Protein AF-A0A1Y1VZ47-F1 (afdb_monomer)

Nearest PDB structures (foldseek):
  7old-assembly1_B  TM=2.211E-01  e=6.492E+00  Thermochaetoides thermophila DSM 1495

Foldseek 3Di:
DPPPPPPPPPDDDPPPDDPQVVVVRDDDDDPVNVPPDDPDDPDPDDDPDPPDDPPDVPPVVPPDPVPPPDPPVPDDQDPVNVVVVVVVVVVVVVVCVVCVVVVVVVVVVPPPDDDPVVVCVVVVVVVVPDDVVNVVPDDDPVVVVVVPD

Radius of gyration: 28.93 Å; Cα contacts (8 Å, |Δi|>4): 11; chains: 1; bounding box: 60×45×68 Å

InterPro domains:
  IPR010491 PRP1 splicing factor, N-terminal [PF06424] (13-144)

Sequence (149 aa):
MYSVTKDFLGKPAPPGYVAGLGRGATGFTTRSDIGPAREASAAADKLPARDKQPAEQDDPRFDDADNEVGLFRNAPYEADDEEADKIWTEIDTKMEQRHAARHEKQKTKGTDKPAIEEHFKDLKRQLQGLSEEDWDAIPDAAQLAETAC

Secondary structure (DSSP, 8-state):
------TTTTSPPPTT--TTGGGT-PPP--TTTS-S--------------------S--GGGS-GGG-TTTTTTS---HHHHHHHHHHHHHHHHHHHHHHHHHHHHHS---SS--HHHHHHHHHHHGGG--HHHHHTPPPHHHHHHHT-

Organism: NCBI:txid61395

Solvent-accessible surface area (backbone atoms only — not comparable to full-atom values): 10241 Å² total; per-residue (Å²): 133,87,79,81,72,56,91,66,73,91,57,80,80,63,90,89,71,53,93,40,60,90,77,70,56,71,81,83,81,47,82,77,76,62,52,94,79,71,77,94,69,98,67,95,73,87,75,82,86,71,83,77,69,80,88,51,99,78,47,79,89,72,54,59,78,93,70,66,79,64,85,70,70,83,56,91,84,50,74,67,53,56,51,48,51,51,53,50,52,51,51,50,52,58,51,42,64,76,43,37,80,56,49,54,63,49,66,69,58,54,71,94,64,74,58,74,65,65,74,43,50,64,57,56,59,60,57,67,76,62,51,70,67,62,62,71,65,60,76,53,74,70,60,55,61,65,72,75,112

Mean predicted aligned error: 18.2 Å

Structure (mmCIF, N/CA/C/O backbone):
data_AF-A0A1Y1VZ47-F1
#
_entry.id   AF-A0A1Y1VZ47-F1
#
loop_
_atom_site.group_PDB
_atom_site.id
_atom_site.type_symbol
_atom_site.label_atom_id
_atom_site.label_alt_id
_atom_site.label_comp_id
_atom_site.label_asym_id
_atom_site.label_entity_id
_atom_site.label_seq_id
_atom_site.pdbx_PDB_ins_code
_atom_site.Cartn_x
_atom_site.Cartn_y
_atom_site.Cartn_z
_atom_site.occupancy
_atom_site.B_iso_or_equiv
_atom_site.auth_seq_id
_atom_site.auth_comp_id
_atom_site.auth_asym_id
_atom_site.auth_atom_id
_atom_site.pdbx_PDB_model_num
ATOM 1 N N . MET A 1 1 ? -29.902 -7.960 23.379 1.00 46.53 1 MET A N 1
ATOM 2 C CA . MET A 1 1 ? -29.362 -7.823 22.010 1.00 46.53 1 MET A CA 1
ATOM 3 C C . MET A 1 1 ? -29.890 -8.964 21.163 1.00 46.53 1 MET A C 1
ATOM 5 O O . MET A 1 1 ? -29.610 -10.112 21.478 1.00 46.53 1 MET A O 1
ATOM 9 N N . TYR A 1 2 ? -30.690 -8.679 20.139 1.00 53.56 2 TYR A N 1
ATOM 10 C CA . TYR A 1 2 ? -31.101 -9.704 19.182 1.00 53.56 2 TYR A CA 1
ATOM 11 C C . TYR A 1 2 ? -29.959 -9.883 18.179 1.00 53.56 2 TYR A C 1
ATOM 13 O O . TYR A 1 2 ? -29.820 -9.085 17.254 1.00 53.56 2 TYR A O 1
ATOM 21 N N . SER A 1 3 ? -29.100 -10.884 18.382 1.00 62.16 3 SER A N 1
ATOM 22 C CA . SER A 1 3 ? -28.154 -11.288 17.346 1.00 62.16 3 SER A CA 1
ATOM 23 C C . SER A 1 3 ? -28.945 -12.012 16.256 1.00 62.16 3 SER A C 1
ATOM 25 O O . SER A 1 3 ? -29.265 -13.194 16.352 1.00 62.16 3 SER A O 1
ATOM 27 N N . VAL A 1 4 ? -29.309 -11.285 15.200 1.00 67.38 4 VAL A N 1
ATOM 28 C CA . VAL A 1 4 ? -29.797 -11.912 13.967 1.00 67.38 4 VAL A CA 1
ATOM 29 C C . VAL A 1 4 ? -28.576 -12.519 13.284 1.00 67.38 4 VAL A C 1
ATOM 31 O O . VAL A 1 4 ? -27.970 -11.928 12.389 1.00 67.38 4 VAL A O 1
ATOM 34 N N . THR A 1 5 ? -28.153 -13.685 13.768 1.00 64.69 5 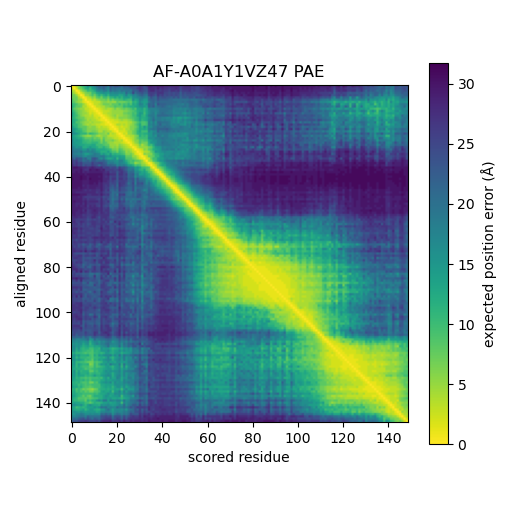THR A N 1
ATOM 35 C CA . THR A 1 5 ? -27.200 -14.511 13.036 1.00 64.69 5 THR A CA 1
ATOM 36 C C . THR A 1 5 ? -27.915 -14.952 11.772 1.00 64.69 5 THR A C 1
ATOM 38 O O . THR A 1 5 ? -28.957 -15.599 11.804 1.00 64.69 5 THR A O 1
ATOM 41 N N . LYS A 1 6 ? -27.425 -14.483 10.626 1.00 77.69 6 LYS A N 1
ATOM 42 C CA . LYS A 1 6 ? -28.010 -14.879 9.351 1.00 77.69 6 LYS A CA 1
ATOM 43 C C . LYS A 1 6 ? -27.793 -16.385 9.210 1.00 77.69 6 LYS A C 1
ATOM 45 O O . LYS A 1 6 ? -26.648 -16.821 9.277 1.00 77.69 6 LYS A O 1
ATOM 50 N N . ASP A 1 7 ? -28.857 -17.149 8.963 1.00 79.81 7 ASP A N 1
ATOM 51 C CA . ASP A 1 7 ? -28.855 -18.626 8.932 1.00 79.81 7 ASP A CA 1
ATOM 52 C C . ASP A 1 7 ? -27.815 -19.261 7.993 1.00 79.81 7 ASP A C 1
ATOM 54 O O . ASP A 1 7 ? -27.584 -20.469 8.049 1.00 79.81 7 ASP A O 1
ATOM 58 N N . PHE A 1 8 ? -27.218 -18.481 7.092 1.00 80.31 8 PHE A N 1
ATOM 59 C CA . PHE A 1 8 ? -26.193 -18.915 6.148 1.00 80.31 8 PHE A CA 1
ATOM 60 C C . PHE A 1 8 ? -24.750 -18.698 6.634 1.00 80.31 8 PHE A C 1
ATOM 62 O O . PHE A 1 8 ? -23.835 -19.310 6.088 1.00 80.31 8 PHE A O 1
ATOM 69 N N . LEU A 1 9 ? -24.513 -17.824 7.615 1.00 81.94 9 LEU A N 1
ATOM 70 C CA . LEU A 1 9 ? -23.166 -17.469 8.061 1.00 81.94 9 LEU A CA 1
ATOM 71 C C . LEU A 1 9 ? -22.629 -18.582 8.979 1.00 81.94 9 LEU A C 1
ATOM 73 O O . LEU A 1 9 ? -23.242 -18.892 9.995 1.00 81.94 9 LEU A O 1
ATOM 77 N N . GLY A 1 10 ? -21.515 -19.217 8.598 1.00 80.88 10 GLY A N 1
ATOM 78 C CA . GLY A 1 10 ? -20.908 -20.339 9.335 1.00 80.88 10 GLY A CA 1
ATOM 79 C C . GLY A 1 10 ? -21.276 -21.743 8.832 1.00 80.88 10 GLY A C 1
ATOM 80 O O . GLY A 1 10 ? -20.754 -22.727 9.350 1.00 80.88 10 GLY A O 1
ATOM 81 N N . LYS A 1 11 ? -22.129 -21.867 7.805 1.00 85.00 11 LYS A N 1
ATOM 82 C CA . LYS A 1 11 ? -22.385 -23.147 7.120 1.00 85.00 11 LYS A CA 1
ATOM 83 C C . LYS A 1 11 ? -21.407 -23.331 5.949 1.00 85.00 11 LYS A C 1
ATOM 85 O O . LYS A 1 11 ? -21.094 -22.347 5.278 1.00 85.00 11 LYS A O 1
ATOM 90 N N . PRO A 1 12 ? -20.931 -24.561 5.668 1.00 84.44 12 PRO A N 1
ATOM 91 C CA . PRO A 1 12 ? -20.125 -24.817 4.479 1.00 84.44 12 PRO A CA 1
ATOM 92 C C . PRO A 1 12 ? -20.941 -24.536 3.213 1.00 84.44 12 PRO A C 1
ATOM 94 O O . PRO A 1 12 ? -22.168 -24.670 3.204 1.00 84.44 12 PRO A O 1
ATOM 97 N N . ALA A 1 13 ? -20.253 -24.157 2.136 1.00 82.38 13 ALA A N 1
ATOM 98 C CA . ALA A 1 13 ? -20.897 -23.953 0.847 1.00 82.38 13 ALA A CA 1
ATOM 99 C C . ALA A 1 13 ? -21.615 -25.246 0.398 1.00 82.38 13 ALA A C 1
ATOM 101 O O . ALA A 1 13 ? -21.038 -26.332 0.521 1.00 82.38 13 ALA A O 1
ATOM 102 N N . PRO A 1 14 ? -22.852 -25.160 -0.129 1.00 83.44 14 PRO A N 1
ATOM 103 C CA . PRO A 1 14 ? -23.538 -26.326 -0.669 1.00 83.44 14 PRO A CA 1
AT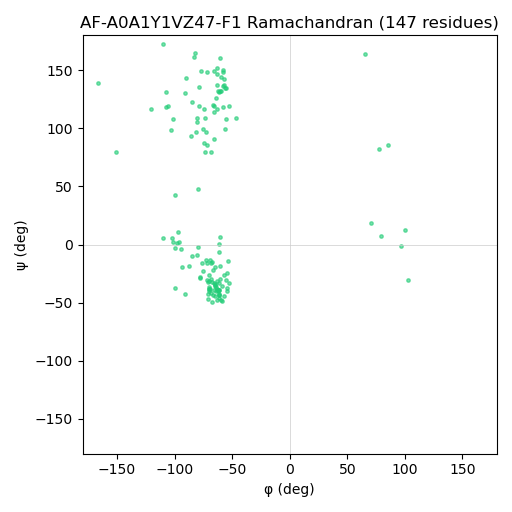OM 104 C C . PRO A 1 14 ? -22.719 -26.998 -1.788 1.00 83.44 14 PRO A C 1
ATOM 106 O O . PRO A 1 14 ? -22.095 -26.297 -2.592 1.00 83.44 14 PRO A O 1
ATOM 109 N N . PRO A 1 15 ? -22.724 -28.340 -1.883 1.00 86.06 15 PRO A N 1
ATOM 110 C CA .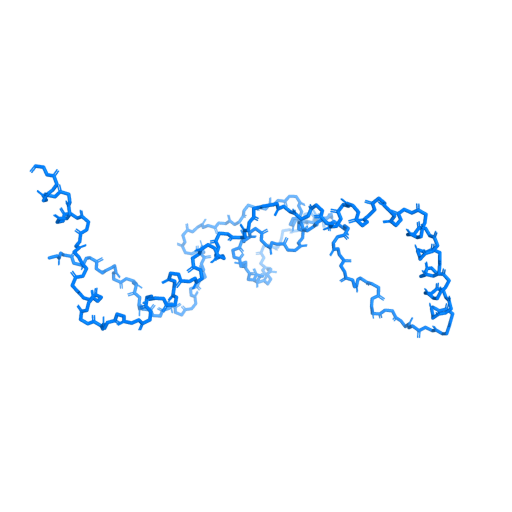 PRO A 1 15 ? -21.969 -29.052 -2.909 1.00 86.06 15 PRO A CA 1
ATOM 111 C C . PRO A 1 15 ? -22.452 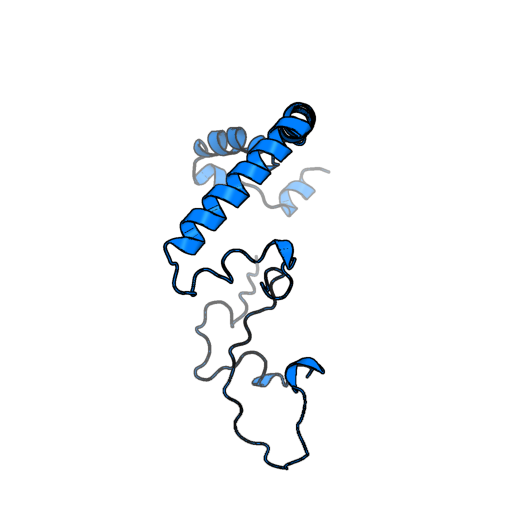-28.664 -4.315 1.00 86.06 15 PRO A C 1
ATOM 113 O O . PRO A 1 15 ? -23.651 -28.657 -4.589 1.00 86.06 15 PRO A O 1
ATOM 116 N N . GLY A 1 16 ? -21.511 -28.325 -5.204 1.00 83.88 16 GLY A N 1
ATOM 117 C CA . GLY A 1 16 ? -21.804 -27.875 -6.572 1.00 83.88 16 GLY A CA 1
ATOM 118 C C . GLY A 1 16 ? -22.249 -26.411 -6.693 1.00 83.88 16 GLY A C 1
ATOM 119 O O . GLY A 1 16 ? -22.642 -25.985 -7.779 1.00 83.88 16 GLY A O 1
ATOM 120 N N . TYR A 1 17 ? -22.198 -25.626 -5.610 1.00 82.25 17 TYR A N 1
ATOM 121 C CA . TYR A 1 17 ? -22.509 -24.200 -5.663 1.00 82.25 17 TYR A CA 1
ATOM 122 C C . TYR A 1 17 ? -21.469 -23.432 -6.490 1.00 82.25 17 TYR A C 1
ATOM 124 O O . TYR A 1 17 ? -20.294 -23.369 -6.136 1.00 82.25 17 TYR A O 1
ATOM 132 N N . VAL A 1 18 ? -21.930 -22.785 -7.562 1.00 81.44 18 VAL A N 1
ATOM 133 C CA . VAL A 1 18 ? -21.144 -21.829 -8.349 1.00 81.44 18 VAL A CA 1
ATOM 134 C C . VAL A 1 18 ? -21.665 -20.427 -8.054 1.00 81.44 18 VAL A C 1
ATOM 136 O O . VAL A 1 18 ? -22.831 -20.114 -8.320 1.00 81.44 18 VAL A O 1
ATOM 139 N N . ALA A 1 19 ? -20.804 -19.568 -7.506 1.00 82.06 19 ALA A N 1
ATOM 140 C CA . ALA A 1 19 ? -21.167 -18.198 -7.167 1.00 82.06 19 ALA A CA 1
ATOM 141 C C . ALA A 1 19 ? -21.659 -17.451 -8.418 1.00 82.06 19 ALA A C 1
ATOM 143 O O . ALA A 1 19 ? -20.929 -17.272 -9.385 1.00 82.06 19 ALA A O 1
ATOM 144 N N . GLY A 1 20 ? -22.915 -17.002 -8.405 1.00 82.31 20 GLY A N 1
ATOM 145 C CA . GLY A 1 20 ? -23.506 -16.255 -9.524 1.00 82.31 20 GLY A CA 1
ATOM 146 C C . GLY A 1 20 ? -24.443 -17.051 -10.400 1.00 82.31 20 GLY A C 1
ATOM 147 O O . GLY A 1 20 ? -25.438 -16.496 -10.861 1.00 82.31 20 GLY A O 1
ATOM 148 N N . LEU A 1 21 ? -24.214 -18.353 -10.524 1.00 80.44 21 LEU A N 1
ATOM 149 C CA . LEU A 1 21 ? -24.969 -19.185 -11.448 1.00 80.44 21 LEU A CA 1
ATOM 150 C C . LEU A 1 21 ? -26.437 -19.328 -11.019 1.00 80.44 21 LEU A C 1
ATOM 152 O O . LEU A 1 21 ? -27.341 -19.033 -11.793 1.00 80.44 21 LEU A O 1
ATOM 156 N N . GLY A 1 22 ? -26.681 -19.669 -9.749 1.00 76.44 22 GLY A N 1
ATOM 157 C CA . GLY A 1 22 ? -28.039 -19.829 -9.204 1.00 76.44 22 GLY A CA 1
ATOM 158 C C . GLY A 1 22 ? -28.843 -18.528 -9.064 1.00 76.44 22 GLY A C 1
ATOM 159 O O . GLY A 1 22 ? -30.051 -18.587 -8.868 1.00 76.44 22 GLY A O 1
ATOM 160 N N . ARG A 1 23 ? -28.194 -17.357 -9.182 1.00 80.88 23 ARG A N 1
ATOM 161 C CA . ARG A 1 23 ? -28.848 -16.032 -9.167 1.00 80.88 23 ARG A CA 1
ATOM 162 C C . ARG A 1 23 ? -28.994 -15.408 -10.562 1.00 80.88 23 ARG A C 1
ATOM 164 O O . ARG A 1 23 ? -29.378 -14.249 -10.659 1.00 80.88 23 ARG A O 1
ATOM 171 N N . GLY A 1 24 ? -28.642 -16.138 -11.625 1.00 81.00 24 GLY A N 1
ATOM 172 C CA . GLY A 1 24 ? -28.691 -15.633 -13.002 1.00 81.00 24 GLY A CA 1
ATOM 173 C C . GLY A 1 24 ? -27.626 -14.581 -13.331 1.00 81.00 24 GLY A C 1
ATOM 174 O O . GLY A 1 24 ? -27.771 -13.846 -14.303 1.00 81.00 24 GLY A O 1
ATOM 175 N N . ALA A 1 25 ? -26.554 -14.481 -12.539 1.00 81.56 25 ALA A N 1
ATOM 176 C CA . ALA A 1 25 ? -25.456 -13.574 -12.840 1.00 81.56 25 ALA A CA 1
ATOM 177 C C . ALA A 1 25 ? -24.609 -14.150 -13.980 1.00 81.56 25 ALA A C 1
ATOM 179 O O . ALA A 1 25 ? -23.751 -15.007 -13.775 1.00 81.56 25 ALA A O 1
ATOM 180 N N . THR A 1 26 ? -24.846 -13.655 -15.188 1.00 77.12 26 THR A N 1
ATOM 181 C CA . THR A 1 26 ? -23.986 -13.878 -16.350 1.00 77.12 26 THR A CA 1
ATOM 182 C C . THR A 1 26 ? -22.956 -12.754 -16.424 1.00 77.12 26 THR A C 1
ATOM 184 O O . THR A 1 26 ? -23.320 -11.581 -16.339 1.00 77.12 26 THR A O 1
ATOM 187 N N . GLY A 1 27 ? -21.669 -13.082 -16.566 1.00 80.56 27 GLY A N 1
ATOM 188 C CA . GLY A 1 27 ? -20.633 -12.063 -16.754 1.00 80.56 27 GLY A CA 1
ATOM 189 C C . GLY A 1 27 ? -20.857 -11.291 -18.054 1.00 80.56 27 GLY A C 1
ATOM 190 O O . GLY A 1 27 ? -21.168 -11.896 -19.078 1.00 80.56 27 GLY A O 1
ATOM 191 N N . PHE A 1 28 ? -20.695 -9.969 -18.016 1.00 72.75 28 PHE A N 1
ATOM 192 C CA . PHE A 1 28 ? -20.729 -9.144 -19.218 1.00 72.75 28 PHE A CA 1
ATOM 193 C C . PHE A 1 28 ? -19.569 -9.562 -20.130 1.00 72.75 28 PHE A C 1
ATOM 195 O O . PHE A 1 28 ? -18.410 -9.474 -19.731 1.00 72.75 28 PHE A O 1
ATOM 202 N N . THR A 1 29 ? -19.868 -10.077 -21.323 1.00 69.25 29 THR A N 1
ATOM 203 C CA . THR A 1 29 ? -18.843 -10.428 -22.310 1.00 69.25 29 THR A CA 1
ATOM 204 C C . THR A 1 29 ? -18.305 -9.135 -22.905 1.00 69.25 29 THR A C 1
ATOM 206 O O . THR A 1 29 ? -19.015 -8.454 -23.648 1.00 69.25 29 THR A O 1
ATOM 209 N N . THR A 1 30 ? -17.072 -8.766 -22.572 1.00 65.75 30 THR A N 1
ATOM 210 C CA . THR A 1 30 ? -16.422 -7.623 -23.214 1.00 65.75 30 THR A CA 1
ATOM 211 C C . THR A 1 30 ? -15.799 -8.061 -24.536 1.00 65.75 30 THR A C 1
ATOM 213 O O . THR A 1 30 ? -15.571 -9.246 -24.782 1.00 65.75 30 THR A O 1
ATOM 216 N N . ARG A 1 31 ? -15.501 -7.100 -25.414 1.00 64.19 31 ARG A N 1
ATOM 217 C CA . ARG A 1 31 ? -14.853 -7.354 -26.711 1.00 64.19 31 ARG A CA 1
ATOM 218 C C . ARG A 1 31 ? -13.534 -8.139 -26.579 1.00 64.19 31 ARG A C 1
ATOM 220 O O . ARG A 1 31 ? -13.156 -8.832 -27.517 1.00 64.19 31 ARG A O 1
ATOM 227 N N . SER A 1 32 ? -12.879 -8.062 -25.422 1.00 66.25 32 SER A N 1
ATOM 228 C CA . SER A 1 32 ? -11.638 -8.773 -25.106 1.00 66.25 32 SER A CA 1
ATOM 229 C C . SER A 1 32 ? -11.849 -10.253 -24.750 1.00 66.25 32 SER A C 1
ATOM 231 O O . SER A 1 32 ? -10.968 -11.060 -25.026 1.00 66.25 32 SER A O 1
ATOM 233 N N . ASP A 1 33 ? -13.012 -10.641 -24.206 1.00 63.84 33 ASP A N 1
ATOM 234 C CA . ASP A 1 33 ? -13.325 -12.043 -23.858 1.00 63.84 33 ASP A CA 1
ATOM 235 C C . ASP A 1 33 ? -13.643 -12.908 -25.091 1.00 63.84 33 ASP A C 1
ATOM 237 O O . ASP A 1 33 ? -13.560 -14.135 -25.044 1.00 63.84 33 ASP A O 1
ATOM 241 N N . ILE A 1 34 ? -14.052 -12.272 -26.192 1.00 68.31 34 ILE A N 1
ATOM 242 C CA . ILE A 1 34 ? -14.533 -12.949 -27.405 1.00 68.31 34 ILE A CA 1
ATOM 243 C C . ILE A 1 34 ? -13.373 -13.303 -28.355 1.00 68.31 34 ILE A C 1
ATOM 245 O O . ILE A 1 34 ? -13.519 -14.201 -29.184 1.00 68.31 34 ILE A O 1
ATOM 249 N N . GLY A 1 35 ? -12.205 -12.669 -28.193 1.00 63.69 35 GLY A N 1
ATOM 250 C CA . GLY A 1 35 ? -11.052 -12.823 -29.084 1.00 63.69 35 GLY A CA 1
ATOM 251 C C . GLY A 1 35 ? -11.309 -12.301 -30.511 1.00 63.69 35 GLY A C 1
ATOM 252 O O . GLY A 1 35 ? -12.454 -12.064 -30.910 1.00 63.69 35 GLY A O 1
ATOM 253 N N . PRO A 1 36 ? -10.257 -12.083 -31.319 1.00 62.97 36 PRO A N 1
ATOM 254 C CA . PRO A 1 36 ? -10.424 -11.817 -32.739 1.00 62.97 36 PRO A CA 1
ATOM 255 C C . PRO A 1 36 ? -10.786 -13.138 -33.434 1.00 62.97 36 PRO A C 1
ATOM 257 O O . PRO A 1 36 ? -9.985 -14.063 -33.455 1.00 62.97 36 PRO A O 1
ATOM 260 N N . ALA A 1 37 ? -11.989 -13.193 -34.008 1.00 47.22 37 ALA A N 1
ATOM 261 C CA . ALA A 1 37 ? -12.581 -14.317 -34.746 1.00 47.22 37 ALA A CA 1
ATOM 262 C C . ALA A 1 37 ? -13.302 -15.390 -33.903 1.00 47.22 37 ALA A C 1
ATOM 264 O O . ALA A 1 37 ? -12.808 -16.488 -33.659 1.00 47.22 37 ALA A O 1
ATOM 265 N N . ARG A 1 38 ? -14.582 -15.131 -33.615 1.00 49.88 38 ARG A N 1
ATOM 266 C CA . ARG A 1 38 ? -15.601 -16.173 -33.787 1.00 49.88 38 ARG A CA 1
ATOM 267 C C . ARG A 1 38 ? -16.377 -15.871 -35.064 1.00 49.88 38 ARG A C 1
ATOM 269 O O . ARG A 1 38 ? -17.281 -15.041 -35.055 1.00 49.88 38 ARG A O 1
ATOM 276 N N . GLU A 1 39 ? -16.025 -16.546 -36.157 1.00 45.03 39 GLU A N 1
ATOM 277 C CA . GLU A 1 39 ? -17.027 -16.837 -37.181 1.00 45.03 39 GLU A CA 1
ATOM 278 C C . GLU A 1 39 ? -18.098 -17.716 -36.529 1.00 45.03 39 GLU A C 1
ATOM 280 O O . GLU A 1 39 ? -17.797 -18.645 -35.773 1.00 45.03 39 GLU A O 1
ATOM 285 N N . ALA A 1 40 ? -19.357 -17.349 -36.742 1.00 49.47 40 ALA A N 1
ATOM 286 C CA . ALA A 1 40 ? -20.504 -17.982 -36.124 1.00 49.47 40 ALA A CA 1
ATOM 287 C C . ALA A 1 40 ? -20.512 -19.497 -36.392 1.00 49.47 40 ALA A C 1
ATOM 289 O O . ALA A 1 40 ? -20.830 -19.943 -37.490 1.00 49.47 40 ALA A O 1
ATOM 290 N N . SER A 1 41 ? -20.234 -20.294 -35.363 1.00 36.28 41 SER A N 1
ATOM 291 C CA . SER A 1 41 ? -20.693 -21.678 -35.301 1.00 36.28 41 SER A CA 1
ATOM 292 C C . SER A 1 41 ? -21.557 -21.843 -34.057 1.00 36.28 41 SER A C 1
ATOM 294 O O . SER A 1 41 ? -21.141 -21.615 -32.919 1.00 36.28 41 SER A O 1
ATOM 296 N N . ALA A 1 42 ? -22.824 -22.163 -34.310 1.00 46.62 42 ALA A N 1
ATOM 297 C CA . ALA A 1 42 ? -23.812 -22.511 -33.310 1.00 46.62 42 ALA A CA 1
ATOM 298 C C . ALA A 1 42 ? -23.408 -23.830 -32.634 1.00 46.62 42 ALA A C 1
ATOM 300 O O . ALA A 1 42 ? -23.759 -24.910 -33.094 1.00 46.62 42 ALA A O 1
ATOM 301 N N . ALA A 1 43 ? -22.648 -23.739 -31.548 1.00 36.97 43 ALA A N 1
ATOM 302 C CA . ALA A 1 43 ? -22.445 -24.832 -30.607 1.00 36.97 43 ALA A CA 1
ATOM 303 C C . ALA A 1 43 ? -22.190 -24.229 -29.223 1.00 36.97 43 ALA A C 1
ATOM 305 O O . ALA A 1 43 ? -21.059 -24.054 -28.771 1.00 36.97 43 ALA A O 1
ATOM 306 N N . ALA A 1 44 ? -23.285 -23.839 -28.577 1.00 47.34 44 ALA A N 1
ATOM 307 C CA . ALA A 1 44 ? -23.314 -23.533 -27.162 1.00 47.34 44 ALA A CA 1
ATOM 308 C C . ALA A 1 44 ? -23.258 -24.848 -26.378 1.00 47.34 44 ALA A C 1
ATOM 310 O O . ALA A 1 44 ? -24.297 -25.412 -26.069 1.00 47.34 44 ALA A O 1
ATOM 311 N N . ASP A 1 45 ? -22.060 -25.349 -26.093 1.00 44.56 45 ASP A N 1
ATOM 312 C CA . ASP A 1 45 ? -21.792 -26.146 -24.896 1.00 44.56 45 ASP A CA 1
ATOM 313 C C . ASP A 1 45 ? -20.271 -26.261 -24.711 1.00 44.56 45 ASP A C 1
ATOM 315 O O . ASP A 1 45 ? -19.548 -26.498 -25.676 1.00 44.56 45 ASP A O 1
ATOM 319 N N . LYS A 1 46 ? -19.799 -26.159 -23.466 1.00 43.94 46 LYS A N 1
ATOM 320 C CA . LYS 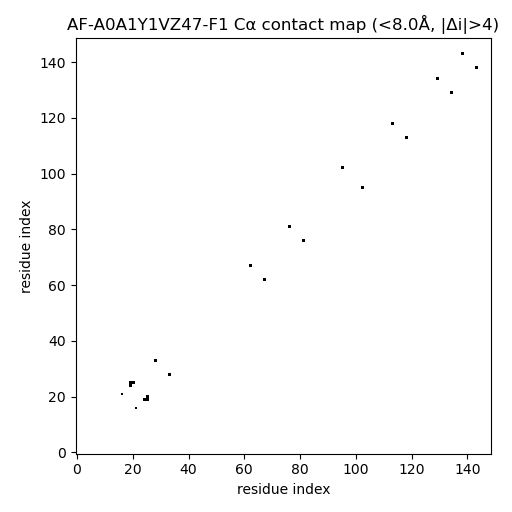A 1 46 ? -18.403 -26.377 -23.022 1.00 43.94 46 LYS A CA 1
ATOM 321 C C . LYS A 1 46 ? -17.404 -25.240 -23.301 1.00 43.94 46 LYS A C 1
ATOM 323 O O . LYS A 1 46 ? -16.562 -25.309 -24.190 1.00 43.94 46 LYS A O 1
ATOM 328 N N . LEU A 1 47 ? -17.399 -24.238 -22.422 1.00 39.59 47 LEU A N 1
ATOM 329 C CA . LEU A 1 47 ? -16.171 -23.507 -22.086 1.00 39.59 47 LEU A CA 1
ATOM 330 C C . LEU A 1 47 ? -15.756 -23.923 -20.665 1.00 39.59 47 LEU A C 1
ATOM 332 O O . LEU A 1 47 ? -16.626 -23.946 -19.790 1.00 39.59 47 LEU A O 1
ATOM 336 N N . PRO A 1 48 ? -14.483 -24.295 -20.420 1.00 41.25 48 PRO A N 1
ATOM 337 C CA . PRO A 1 48 ? -14.031 -24.670 -19.086 1.00 41.25 48 PRO A CA 1
ATOM 338 C C . PRO A 1 48 ? -14.220 -23.484 -18.140 1.00 41.25 48 PRO A C 1
ATOM 340 O O . PRO A 1 48 ? -13.869 -22.350 -18.474 1.00 41.25 48 PRO A O 1
ATOM 343 N N . ALA A 1 49 ? -14.814 -23.757 -16.978 1.00 41.47 49 ALA A N 1
ATOM 344 C CA . ALA A 1 49 ? -15.000 -22.800 -15.900 1.00 41.47 49 ALA A CA 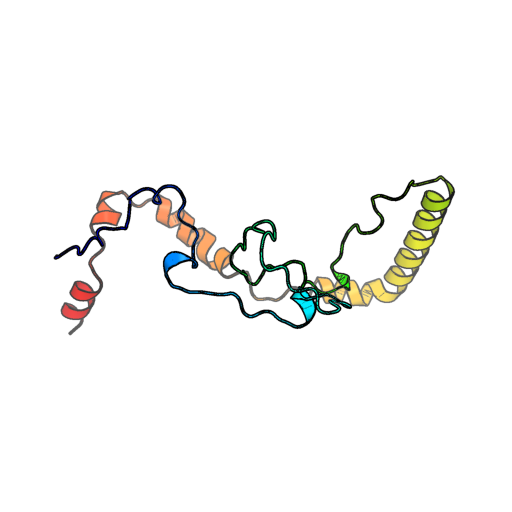1
ATOM 345 C C . ALA A 1 49 ? -13.638 -22.217 -15.508 1.00 41.47 49 ALA A C 1
ATOM 347 O O . ALA A 1 49 ? -12.853 -22.850 -14.809 1.00 41.47 49 ALA A O 1
ATOM 348 N N . ARG A 1 50 ? -13.330 -21.020 -16.009 1.00 54.19 50 ARG A N 1
ATOM 349 C CA . ARG A 1 50 ? -12.207 -20.239 -15.507 1.00 54.19 50 ARG A CA 1
ATOM 350 C C . ARG A 1 50 ? -12.708 -19.568 -14.240 1.00 54.19 50 ARG A C 1
ATOM 352 O O . ARG A 1 50 ? -13.547 -18.671 -14.327 1.00 54.19 50 ARG A O 1
ATOM 359 N N . ASP A 1 51 ? -12.259 -20.076 -13.096 1.00 43.66 51 ASP A N 1
ATOM 360 C CA . ASP A 1 51 ? -12.525 -19.514 -11.775 1.00 43.66 51 ASP A CA 1
ATOM 361 C C . ASP A 1 51 ? -12.278 -18.002 -11.808 1.00 43.66 51 ASP A C 1
ATOM 363 O O . ASP A 1 51 ? -11.152 -17.531 -11.971 1.00 43.66 51 ASP A O 1
ATOM 367 N N . LYS A 1 52 ? -13.364 -17.228 -11.737 1.00 49.78 52 LYS A N 1
ATOM 368 C CA . LYS A 1 52 ? -13.307 -15.771 -11.655 1.00 49.78 52 LYS A CA 1
ATOM 369 C C . LYS A 1 52 ? -13.140 -15.410 -10.186 1.00 49.78 52 LYS A C 1
ATOM 371 O O . LYS A 1 52 ? -14.125 -15.322 -9.455 1.00 49.78 52 LYS A O 1
ATOM 376 N N . GLN A 1 53 ? -11.890 -15.240 -9.766 1.00 37.69 53 GLN A N 1
ATOM 377 C CA . GLN A 1 53 ? -11.580 -14.497 -8.548 1.00 37.69 53 GLN A CA 1
ATOM 378 C C . GLN A 1 53 ? -12.150 -13.069 -8.654 1.00 37.69 53 GLN A C 1
ATOM 380 O O . GLN A 1 53 ? -12.329 -12.572 -9.775 1.00 37.69 53 GLN A O 1
ATOM 385 N N . PRO A 1 54 ? -12.524 -12.432 -7.527 1.00 42.69 54 PRO A N 1
ATOM 386 C CA . PRO A 1 54 ? -12.965 -11.044 -7.544 1.00 42.69 54 PRO A CA 1
ATOM 387 C C . PRO A 1 54 ? -11.870 -10.205 -8.206 1.00 42.69 54 PRO A C 1
ATOM 389 O O . PRO A 1 54 ? -10.694 -10.400 -7.922 1.00 42.69 54 PRO A O 1
ATOM 392 N N . ALA A 1 55 ? -12.254 -9.313 -9.120 1.00 49.69 55 ALA A N 1
ATOM 393 C CA . ALA A 1 55 ? -11.356 -8.285 -9.630 1.00 49.69 55 ALA A CA 1
ATOM 394 C C . ALA A 1 55 ? -11.085 -7.305 -8.481 1.00 49.69 55 ALA A C 1
ATOM 396 O O . ALA A 1 55 ? -11.754 -6.284 -8.325 1.00 49.69 55 ALA A O 1
ATOM 397 N N . GLU A 1 56 ? -10.180 -7.723 -7.607 1.00 44.94 56 GLU A N 1
ATOM 398 C CA . GLU A 1 56 ? -9.406 -6.876 -6.722 1.00 44.94 56 GLU A CA 1
ATOM 399 C C . GLU A 1 56 ? -8.638 -5.890 -7.616 1.00 44.94 56 GLU A C 1
ATOM 401 O O . GLU A 1 56 ? -8.309 -6.206 -8.760 1.00 44.94 56 GLU A O 1
ATOM 406 N N . GLN A 1 57 ? -8.388 -4.675 -7.131 1.00 50.38 57 GLN A N 1
ATOM 407 C CA . GLN A 1 57 ? -7.605 -3.658 -7.852 1.00 50.38 57 GLN A CA 1
ATOM 408 C C . GLN A 1 57 ? -6.149 -4.098 -8.130 1.00 50.38 57 GLN A C 1
ATOM 410 O O . GLN A 1 57 ? -5.421 -3.367 -8.787 1.00 50.38 57 GLN A O 1
ATOM 415 N N . ASP A 1 58 ? -5.782 -5.311 -7.713 1.00 52.94 58 ASP A N 1
ATOM 416 C CA . ASP A 1 58 ? -4.524 -6.013 -7.955 1.00 52.94 58 ASP A CA 1
ATOM 417 C C . ASP A 1 58 ? -4.666 -7.041 -9.096 1.00 52.94 58 ASP A C 1
ATOM 419 O O . ASP A 1 58 ? -4.233 -8.190 -8.987 1.00 52.94 58 ASP A O 1
ATOM 423 N N . ASP A 1 59 ? -5.343 -6.681 -10.190 1.00 61.22 59 ASP A N 1
ATOM 424 C CA . ASP A 1 59 ? -5.267 -7.485 -11.407 1.00 61.22 59 ASP A CA 1
ATOM 425 C C . ASP A 1 59 ? -3.965 -7.104 -12.129 1.00 61.22 59 ASP A C 1
ATOM 427 O O . ASP A 1 59 ? -3.903 -6.013 -12.702 1.00 61.22 59 ASP A O 1
ATOM 431 N N . PRO A 1 60 ? -2.940 -7.981 -12.151 1.00 61.69 60 PRO A N 1
ATOM 432 C CA . PRO A 1 60 ? -1.619 -7.675 -12.711 1.00 61.69 60 PRO A CA 1
ATOM 433 C C . PRO A 1 60 ? -1.662 -7.343 -14.210 1.00 61.69 60 PRO A C 1
ATOM 435 O O . PRO A 1 60 ? -0.665 -6.957 -14.803 1.00 61.69 60 PRO A O 1
ATOM 438 N N . ARG A 1 61 ? -2.824 -7.498 -14.858 1.00 67.06 61 ARG A N 1
ATOM 439 C CA . ARG A 1 61 ? -3.072 -7.045 -16.232 1.00 67.06 61 ARG A CA 1
ATOM 440 C C . ARG A 1 61 ? -3.186 -5.523 -16.373 1.00 67.06 61 ARG A C 1
ATOM 442 O O . ARG A 1 61 ? -3.168 -5.048 -17.505 1.00 67.06 61 ARG A O 1
ATOM 449 N N . PHE A 1 62 ? -3.372 -4.788 -15.276 1.00 63.22 62 PHE A N 1
ATOM 450 C CA . PHE A 1 62 ? -3.426 -3.322 -15.257 1.00 63.22 62 PHE A CA 1
ATOM 451 C C . PHE A 1 62 ? -2.209 -2.681 -14.583 1.00 63.22 62 PHE A C 1
ATOM 453 O O . PHE A 1 62 ? -2.204 -1.460 -14.430 1.00 63.22 62 PHE A O 1
ATOM 460 N N . ASP A 1 63 ? -1.201 -3.467 -14.196 1.00 74.06 63 ASP A N 1
ATOM 461 C CA . ASP A 1 63 ? 0.087 -2.902 -13.800 1.00 74.06 63 ASP A CA 1
ATOM 462 C C . ASP A 1 63 ? 0.678 -2.102 -14.971 1.00 74.06 63 ASP A C 1
ATOM 464 O O . ASP A 1 63 ? 0.507 -2.457 -16.142 1.00 74.06 63 ASP A O 1
ATOM 468 N N . ASP A 1 64 ? 1.352 -0.994 -14.656 1.00 67.62 64 ASP A N 1
ATOM 469 C CA . ASP A 1 64 ? 2.056 -0.203 -15.661 1.00 67.62 64 ASP A CA 1
ATOM 470 C C . ASP A 1 64 ? 3.058 -1.104 -16.394 1.00 67.62 64 ASP A C 1
ATOM 472 O O . ASP A 1 64 ? 3.808 -1.846 -15.760 1.00 67.62 64 ASP A O 1
ATOM 476 N N . ALA A 1 65 ? 3.107 -1.021 -17.727 1.00 68.62 65 ALA A N 1
ATOM 477 C CA . ALA A 1 65 ? 3.991 -1.864 -18.544 1.00 68.62 65 ALA A CA 1
ATOM 478 C C . ALA A 1 65 ? 5.477 -1.727 -18.142 1.00 68.62 65 ALA A C 1
ATOM 480 O O . ALA A 1 65 ? 6.265 -2.656 -18.300 1.00 68.62 65 ALA A O 1
ATOM 481 N N . ASP A 1 66 ? 5.848 -0.580 -17.568 1.00 67.00 66 ASP A N 1
ATOM 482 C CA . ASP A 1 66 ? 7.186 -0.298 -17.041 1.00 67.00 66 ASP A CA 1
ATOM 483 C C . ASP A 1 66 ? 7.505 -1.049 -15.728 1.00 67.00 66 ASP A C 1
ATOM 485 O O . ASP A 1 66 ? 8.662 -1.108 -15.312 1.00 67.00 66 ASP A O 1
ATOM 489 N N . ASN A 1 67 ? 6.500 -1.633 -15.069 1.00 68.50 67 ASN A N 1
ATOM 490 C CA . ASN A 1 67 ? 6.624 -2.428 -13.845 1.00 68.50 67 ASN A CA 1
ATOM 491 C C . ASN A 1 67 ? 6.647 -3.948 -14.122 1.00 68.50 67 ASN A C 1
ATOM 493 O O . ASN A 1 67 ? 6.745 -4.748 -13.189 1.00 68.50 67 ASN A O 1
ATOM 497 N N . GLU A 1 68 ? 6.586 -4.375 -15.391 1.00 69.75 68 GLU A N 1
ATOM 498 C CA . GLU A 1 68 ? 6.678 -5.786 -15.787 1.00 69.75 68 GLU A CA 1
ATOM 499 C C . GLU A 1 68 ? 8.112 -6.324 -15.615 1.00 69.75 68 GLU A C 1
ATOM 501 O O . GLU A 1 68 ? 8.940 -6.347 -16.530 1.00 69.75 68 GLU A O 1
ATOM 506 N N . VAL A 1 69 ? 8.433 -6.787 -14.407 1.00 72.88 69 VAL A N 1
ATOM 507 C CA . VAL A 1 69 ? 9.761 -7.322 -14.082 1.00 72.88 69 VAL A CA 1
ATOM 508 C C . VAL A 1 69 ? 9.869 -8.801 -14.471 1.00 72.88 69 VAL A C 1
ATOM 510 O O . VAL A 1 69 ? 9.148 -9.653 -13.958 1.00 72.88 69 VAL A O 1
ATOM 513 N N . GLY A 1 70 ? 10.841 -9.143 -15.322 1.00 76.44 70 GLY A N 1
ATOM 514 C CA . GLY A 1 70 ? 11.244 -10.538 -15.555 1.00 76.44 70 GLY A CA 1
ATOM 515 C C . GLY A 1 70 ? 10.694 -11.221 -16.811 1.00 76.44 70 GLY A C 1
ATOM 516 O O . GLY A 1 70 ? 10.888 -12.428 -16.950 1.00 76.44 70 GLY A O 1
ATOM 517 N N . LEU A 1 71 ? 10.101 -10.477 -17.750 1.00 79.06 71 LEU A N 1
ATOM 518 C CA . LEU A 1 71 ? 9.621 -10.996 -19.043 1.00 79.06 71 LEU A CA 1
ATOM 519 C C . LEU A 1 71 ? 10.697 -11.772 -19.833 1.00 79.06 71 LEU A C 1
ATO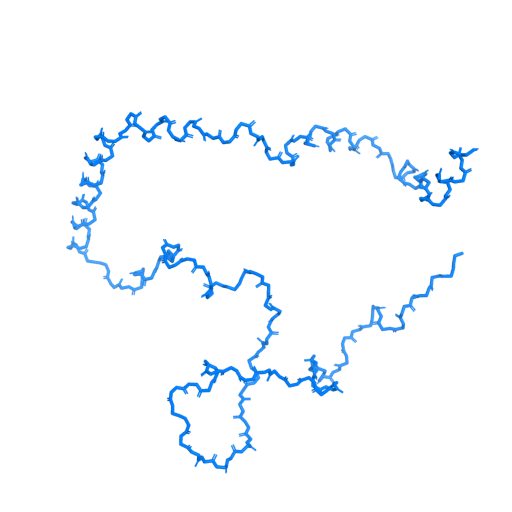M 521 O O . LEU A 1 71 ? 10.398 -12.762 -20.498 1.00 79.06 71 LEU A O 1
ATOM 525 N N . PHE A 1 72 ? 11.962 -11.370 -19.706 1.00 79.19 72 PHE A N 1
ATOM 526 C CA . PHE A 1 72 ? 13.091 -11.968 -20.427 1.00 79.19 72 PHE A CA 1
ATOM 527 C C . PHE A 1 72 ? 13.854 -13.046 -19.636 1.00 79.19 72 PHE A C 1
ATOM 529 O O . PHE A 1 72 ? 14.800 -13.624 -20.157 1.00 79.19 72 PHE A O 1
ATOM 536 N N . ARG A 1 73 ? 13.435 -13.389 -18.405 1.00 78.75 73 ARG A N 1
ATOM 537 C CA . ARG A 1 73 ? 14.149 -14.370 -17.552 1.00 78.75 73 ARG A CA 1
ATOM 538 C C . ARG A 1 73 ? 14.114 -15.816 -18.054 1.00 78.75 73 ARG A C 1
ATOM 540 O O . ARG A 1 73 ? 14.877 -16.637 -17.561 1.00 78.75 73 ARG A O 1
ATOM 547 N N . ASN A 1 74 ? 13.216 -16.141 -18.983 1.00 82.88 74 ASN A N 1
ATOM 548 C CA . ASN A 1 74 ? 13.030 -17.509 -19.480 1.00 82.88 74 ASN A CA 1
ATOM 549 C C . ASN A 1 74 ? 13.832 -17.811 -20.759 1.00 82.88 74 ASN A C 1
ATOM 551 O O . ASN A 1 74 ? 13.776 -18.939 -21.250 1.00 82.88 74 ASN A O 1
ATOM 555 N N . ALA A 1 75 ? 14.528 -16.822 -21.327 1.00 84.00 75 ALA A N 1
ATOM 556 C CA . ALA A 1 75 ? 15.408 -17.031 -22.471 1.00 84.00 75 ALA A CA 1
ATOM 557 C C . ALA A 1 75 ? 16.740 -17.668 -22.018 1.00 84.00 75 ALA A C 1
ATOM 559 O O . ALA A 1 75 ? 17.158 -17.445 -20.879 1.00 84.00 75 ALA A O 1
ATOM 560 N N . PRO A 1 76 ? 17.402 -18.482 -22.864 1.00 87.75 76 PRO A N 1
ATOM 561 C CA . PRO A 1 76 ? 18.762 -18.930 -22.583 1.00 87.75 76 PRO A CA 1
ATOM 562 C C . PRO A 1 76 ? 19.675 -17.707 -22.466 1.00 87.75 76 PRO A C 1
ATOM 564 O O . PRO A 1 76 ? 19.599 -16.812 -23.299 1.00 87.75 76 PRO A O 1
ATOM 567 N N . TYR A 1 77 ? 20.488 -17.680 -21.413 1.00 87.56 77 TYR A N 1
ATOM 568 C CA . TYR A 1 77 ? 21.423 -16.599 -21.129 1.00 87.56 77 TYR A CA 1
ATOM 569 C C . TYR A 1 77 ? 22.836 -17.078 -21.456 1.00 87.56 77 TYR A C 1
ATOM 571 O O . TYR A 1 77 ? 2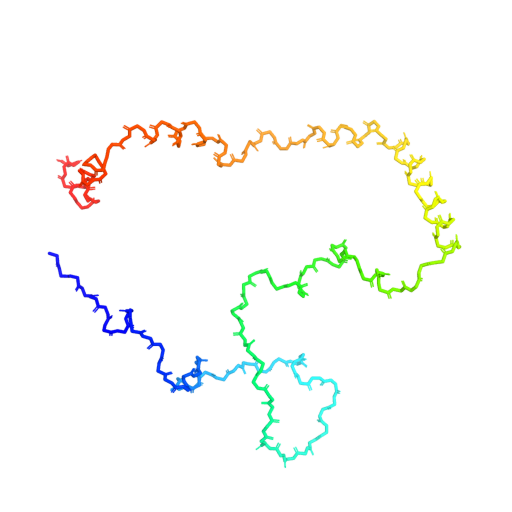3.297 -18.088 -20.911 1.00 87.56 77 TYR A O 1
ATOM 579 N N . GLU A 1 78 ? 23.484 -16.398 -22.391 1.00 92.06 78 GLU A N 1
ATOM 580 C CA . GLU A 1 78 ? 24.771 -16.765 -22.970 1.00 92.06 78 GLU A CA 1
ATOM 581 C C . GLU A 1 78 ? 25.879 -15.791 -22.535 1.00 92.06 78 GLU A C 1
ATOM 583 O O . GLU A 1 78 ? 25.642 -14.770 -21.889 1.00 92.06 78 GLU A O 1
ATOM 588 N N . ALA A 1 79 ? 27.131 -16.105 -22.880 1.00 90.88 79 ALA A N 1
ATOM 589 C CA . ALA A 1 79 ? 28.277 -15.260 -22.528 1.00 90.88 79 ALA A CA 1
ATOM 590 C C . ALA A 1 79 ? 28.181 -13.844 -23.132 1.00 90.88 79 ALA A C 1
ATOM 592 O O . ALA A 1 79 ? 28.657 -12.882 -22.527 1.00 90.88 79 ALA A O 1
ATOM 593 N N . ASP A 1 80 ? 27.532 -13.720 -24.290 1.00 89.44 80 ASP A N 1
ATOM 594 C CA . ASP A 1 80 ? 27.301 -12.443 -24.965 1.00 89.44 80 ASP A CA 1
ATOM 595 C C . ASP A 1 80 ? 26.266 -11.587 -24.209 1.00 89.44 80 ASP A C 1
ATOM 597 O O . ASP A 1 80 ? 26.403 -10.363 -24.158 1.00 89.44 80 ASP A O 1
ATOM 601 N N . ASP A 1 81 ? 25.277 -12.211 -23.553 1.00 91.56 81 ASP A N 1
ATOM 602 C CA . ASP A 1 81 ? 24.302 -11.512 -22.706 1.00 91.56 81 ASP A CA 1
ATOM 603 C C . ASP A 1 81 ? 24.967 -10.971 -21.429 1.00 91.56 81 ASP A C 1
ATOM 605 O O . ASP A 1 81 ? 24.708 -9.839 -21.020 1.00 91.56 81 ASP A O 1
ATOM 609 N N . GLU A 1 82 ? 25.905 -11.725 -20.840 1.00 89.62 82 GLU A N 1
ATOM 610 C CA . GLU A 1 82 ? 26.720 -11.247 -19.714 1.00 89.62 82 GLU A CA 1
ATOM 611 C C . GLU A 1 82 ? 27.593 -10.046 -20.076 1.00 89.62 82 GLU A C 1
ATOM 613 O O . GLU A 1 82 ? 27.800 -9.151 -19.250 1.00 89.62 82 GLU A O 1
ATOM 618 N N . GLU A 1 83 ? 28.187 -10.047 -21.270 1.00 93.12 83 GLU A N 1
ATOM 619 C CA . GLU A 1 83 ? 28.980 -8.917 -21.751 1.00 93.12 83 GLU A CA 1
ATOM 620 C C . GLU A 1 83 ? 28.085 -7.704 -22.020 1.00 93.12 83 GLU A C 1
ATOM 622 O O . GLU A 1 83 ? 28.418 -6.592 -21.602 1.00 93.12 83 GLU A O 1
ATOM 627 N N . ALA A 1 84 ? 26.915 -7.920 -22.625 1.00 93.44 84 ALA A N 1
ATOM 628 C CA . ALA A 1 84 ? 25.927 -6.874 -22.839 1.00 93.44 84 ALA A CA 1
ATOM 629 C C . ALA A 1 84 ? 25.471 -6.245 -21.513 1.00 93.44 84 ALA A C 1
ATOM 631 O O . ALA A 1 84 ? 25.514 -5.022 -21.383 1.00 93.44 84 ALA A O 1
ATOM 632 N N . ASP A 1 85 ? 25.111 -7.044 -20.507 1.00 92.56 85 ASP A N 1
ATOM 633 C CA . ASP A 1 85 ? 24.686 -6.540 -19.196 1.00 92.56 85 ASP A CA 1
ATOM 634 C C . ASP A 1 85 ? 25.791 -5.730 -18.504 1.00 92.56 85 ASP A C 1
ATOM 636 O O . ASP A 1 85 ? 25.526 -4.676 -17.917 1.00 92.56 85 ASP A O 1
ATOM 640 N N . LYS A 1 86 ? 27.055 -6.156 -18.610 1.00 94.38 86 LYS A N 1
ATOM 641 C CA . LYS A 1 86 ? 28.202 -5.383 -18.099 1.00 94.38 86 LYS A CA 1
ATOM 642 C C . LYS A 1 86 ? 28.307 -4.026 -18.800 1.00 94.38 86 LYS A C 1
ATOM 644 O O . LYS A 1 86 ? 28.425 -3.002 -18.133 1.00 94.38 86 LYS A O 1
ATOM 649 N N . ILE A 1 87 ? 28.188 -3.990 -20.126 1.00 95.81 87 ILE A N 1
ATOM 650 C CA . ILE A 1 87 ? 28.249 -2.740 -20.898 1.00 95.81 87 ILE A CA 1
ATOM 651 C C . ILE A 1 87 ? 27.069 -1.818 -20.554 1.00 95.81 87 ILE A C 1
ATOM 653 O O . ILE A 1 87 ? 27.264 -0.619 -20.343 1.00 95.81 87 ILE A O 1
ATOM 657 N N . TRP A 1 88 ? 25.847 -2.349 -20.464 1.00 92.69 88 TRP A N 1
ATOM 658 C CA . TRP A 1 88 ? 24.659 -1.554 -20.146 1.00 92.69 88 TRP A CA 1
ATOM 659 C C . TRP A 1 88 ? 24.698 -0.999 -18.723 1.00 92.69 88 TRP A C 1
ATOM 661 O O . TRP A 1 88 ? 24.460 0.193 -18.528 1.00 92.69 88 TRP A O 1
ATOM 671 N N . THR A 1 89 ? 25.100 -1.809 -17.742 1.00 93.62 89 THR A N 1
ATOM 672 C CA . THR A 1 89 ? 25.286 -1.342 -16.359 1.00 93.62 89 THR A CA 1
ATOM 673 C C . THR A 1 89 ? 26.394 -0.290 -16.252 1.00 93.62 89 THR A C 1
ATOM 675 O O . THR A 1 89 ? 26.243 0.702 -15.536 1.00 93.62 89 THR A O 1
ATOM 678 N N . GLU A 1 90 ? 27.490 -0.419 -17.003 1.00 95.19 90 GLU A N 1
ATOM 679 C CA . GLU A 1 90 ? 28.532 0.612 -17.080 1.00 95.19 90 GLU A CA 1
ATOM 680 C C . GLU A 1 90 ? 28.019 1.928 -17.690 1.00 95.19 90 GLU A C 1
ATOM 682 O O . GLU A 1 90 ? 28.343 3.018 -17.204 1.00 95.19 90 GLU A O 1
ATOM 687 N N . ILE A 1 91 ? 27.184 1.857 -18.729 1.00 93.81 91 ILE A N 1
ATOM 688 C CA . ILE A 1 91 ? 26.543 3.041 -19.311 1.00 93.81 91 ILE A CA 1
ATOM 689 C C . ILE A 1 91 ? 25.618 3.700 -18.284 1.00 93.81 91 ILE A C 1
ATOM 691 O O . ILE A 1 91 ? 25.734 4.911 -18.068 1.00 93.81 91 ILE A O 1
ATOM 695 N N . ASP A 1 92 ? 24.764 2.927 -17.615 1.00 90.06 92 ASP A N 1
ATOM 696 C CA . ASP A 1 92 ? 23.838 3.433 -16.600 1.00 90.06 92 ASP A CA 1
ATOM 697 C C . ASP A 1 92 ? 24.575 4.061 -15.422 1.00 90.06 92 ASP A C 1
ATOM 699 O O . ASP A 1 92 ? 24.248 5.175 -15.020 1.00 90.06 92 ASP A O 1
ATOM 703 N N . THR A 1 93 ? 25.642 3.434 -14.926 1.00 91.00 93 THR A N 1
ATOM 704 C CA . THR A 1 93 ? 26.455 4.010 -13.842 1.00 91.00 93 THR A CA 1
ATOM 705 C C . THR A 1 93 ? 27.107 5.329 -14.268 1.00 91.00 93 THR A C 1
ATOM 707 O O . THR A 1 93 ? 27.120 6.292 -13.501 1.00 91.00 93 THR A O 1
ATOM 710 N N . LYS A 1 94 ? 27.588 5.445 -15.514 1.00 92.12 94 LYS A N 1
ATOM 711 C CA . LYS A 1 94 ? 28.145 6.694 -16.066 1.00 92.12 94 LYS A CA 1
ATOM 712 C C . LYS A 1 94 ? 27.080 7.771 -16.301 1.00 92.12 94 LYS A C 1
ATOM 714 O O . LYS A 1 94 ? 27.375 8.972 -16.231 1.00 92.12 94 LYS A O 1
ATOM 719 N N . MET A 1 95 ? 25.851 7.378 -16.620 1.00 88.38 95 MET A N 1
ATOM 720 C CA . MET A 1 95 ? 24.706 8.287 -16.694 1.00 88.38 95 MET A CA 1
ATOM 721 C C . MET A 1 95 ? 24.302 8.750 -15.291 1.00 88.38 95 MET A C 1
ATOM 723 O O . MET A 1 95 ? 24.189 9.955 -15.060 1.00 88.38 95 MET A O 1
ATOM 727 N N . GLU A 1 96 ? 24.194 7.835 -14.327 1.00 86.25 96 GLU A N 1
ATOM 728 C CA . GLU A 1 96 ? 23.861 8.148 -12.940 1.00 86.25 96 GLU A CA 1
ATOM 729 C C . GLU A 1 96 ? 24.927 9.050 -12.317 1.00 86.25 96 GLU A C 1
ATOM 731 O O . GLU A 1 96 ? 24.561 10.026 -11.683 1.00 86.25 96 GLU A O 1
ATOM 736 N N . GLN A 1 97 ? 26.223 8.862 -12.590 1.00 85.06 97 GLN A N 1
ATOM 737 C CA . GLN A 1 97 ? 27.289 9.768 -12.127 1.00 85.06 97 GLN A CA 1
ATOM 738 C C . GLN A 1 97 ? 27.062 11.234 -12.534 1.00 85.06 97 GLN A C 1
ATOM 740 O O . GLN A 1 97 ? 27.320 12.146 -11.745 1.00 85.06 97 GLN A O 1
ATOM 745 N N . ARG A 1 98 ? 26.536 11.489 -13.741 1.00 79.75 98 ARG A N 1
ATOM 746 C CA . ARG A 1 98 ? 26.204 12.852 -14.203 1.00 79.75 98 ARG A CA 1
ATOM 747 C C . ARG A 1 98 ? 24.977 13.425 -13.503 1.00 79.75 98 ARG A C 1
ATOM 749 O O . ARG A 1 98 ? 24.886 14.638 -13.307 1.00 79.75 98 ARG A O 1
ATOM 756 N N . HIS A 1 99 ? 24.044 12.563 -13.119 1.00 76.19 99 HIS A N 1
ATOM 757 C CA . HIS A 1 99 ? 22.802 12.941 -12.458 1.00 76.19 99 HIS A CA 1
ATOM 758 C C . HIS A 1 99 ? 22.824 12.704 -10.936 1.00 76.19 99 HIS A C 1
ATOM 760 O O . HIS A 1 99 ? 21.844 13.019 -10.258 1.00 76.19 99 HIS A O 1
ATOM 766 N N . ALA A 1 100 ? 23.947 12.246 -10.376 1.00 77.31 100 ALA A N 1
ATOM 767 C CA . ALA A 1 100 ? 24.070 11.750 -9.007 1.00 77.31 100 ALA A CA 1
ATOM 768 C C . ALA A 1 100 ? 23.684 12.820 -7.987 1.00 77.31 100 ALA A C 1
ATOM 770 O O . ALA A 1 100 ? 22.815 12.600 -7.152 1.00 77.31 100 ALA A O 1
ATOM 771 N N . ALA A 1 101 ? 24.212 14.036 -8.143 1.00 73.75 101 ALA A N 1
ATOM 772 C CA . ALA A 1 101 ? 23.907 15.154 -7.251 1.00 73.75 101 ALA A CA 1
ATOM 773 C C . ALA A 1 101 ? 22.431 15.605 -7.298 1.00 73.75 101 ALA A C 1
ATOM 775 O O . ALA A 1 101 ? 21.973 16.301 -6.391 1.00 73.75 101 ALA A O 1
ATOM 776 N N . ARG A 1 102 ? 21.678 15.268 -8.357 1.00 70.69 102 ARG A N 1
ATOM 777 C CA . ARG A 1 102 ? 20.232 15.540 -8.457 1.00 70.69 102 ARG A CA 1
ATOM 778 C C . ARG A 1 102 ? 19.408 14.372 -7.923 1.00 70.69 102 ARG A C 1
ATOM 780 O O . ARG A 1 102 ? 18.470 14.621 -7.172 1.00 70.69 102 ARG A O 1
ATOM 787 N N . HIS A 1 103 ? 19.779 13.135 -8.252 1.00 71.31 103 HIS A N 1
ATOM 788 C CA . HIS A 1 103 ? 19.114 11.936 -7.743 1.00 71.31 103 HIS A CA 1
ATOM 789 C C . HIS A 1 103 ? 19.299 11.771 -6.239 1.00 71.31 103 HIS A C 1
ATOM 791 O O . HIS A 1 103 ? 18.338 11.449 -5.560 1.00 71.31 103 HIS A O 1
ATOM 797 N N . GLU A 1 104 ? 20.471 12.067 -5.683 1.00 71.44 104 GLU A N 1
ATOM 798 C CA . GLU A 1 104 ? 20.704 12.052 -4.236 1.00 71.44 104 GLU A CA 1
ATOM 799 C C . GLU A 1 104 ? 19.810 13.075 -3.516 1.00 71.44 104 GLU A C 1
ATOM 801 O O . GLU A 1 104 ? 19.137 12.751 -2.539 1.00 71.44 104 GLU A O 1
ATOM 806 N N . LYS A 1 105 ? 19.682 14.286 -4.073 1.00 68.69 105 LYS A N 1
ATOM 807 C CA . LYS A 1 105 ? 18.743 15.320 -3.595 1.00 68.69 105 LYS A CA 1
ATOM 808 C C . LYS A 1 105 ? 17.268 14.971 -3.803 1.00 68.69 105 LYS A C 1
ATOM 810 O O . LYS A 1 105 ? 16.418 15.664 -3.257 1.00 68.69 105 LYS A O 1
ATOM 815 N N . GLN A 1 106 ? 16.944 13.981 -4.631 1.00 66.12 106 GLN A N 1
ATOM 816 C CA . GLN A 1 106 ? 15.571 13.543 -4.893 1.00 66.12 106 GLN A CA 1
ATOM 817 C C . GLN A 1 106 ? 15.215 12.296 -4.075 1.00 66.12 106 GLN A C 1
ATOM 819 O O . GLN A 1 106 ? 14.121 12.236 -3.534 1.00 66.12 106 GLN A O 1
ATOM 824 N N . LYS A 1 107 ? 16.159 11.364 -3.893 1.00 65.69 107 LYS A N 1
ATOM 825 C CA . LYS A 1 107 ? 16.057 10.204 -2.993 1.00 65.69 107 LYS A CA 1
ATOM 826 C C . LYS A 1 107 ? 15.968 10.644 -1.525 1.00 65.69 107 LYS A C 1
ATOM 828 O O . LYS A 1 107 ? 15.226 10.052 -0.755 1.00 65.69 107 LYS A O 1
ATOM 833 N N . THR A 1 108 ? 16.672 11.714 -1.145 1.00 62.38 108 THR A N 1
ATOM 834 C CA . THR A 1 108 ? 16.571 12.319 0.201 1.00 62.38 108 THR A CA 1
ATOM 835 C C . THR A 1 108 ? 15.315 13.160 0.405 1.00 62.38 108 THR A C 1
ATOM 837 O O . THR A 1 108 ? 14.938 13.405 1.545 1.00 62.38 108 THR A O 1
ATOM 840 N N . LYS A 1 109 ? 14.611 13.541 -0.670 1.00 60.03 109 LYS A N 1
ATOM 841 C CA . LYS A 1 109 ? 13.236 14.060 -0.596 1.00 60.03 109 LYS A CA 1
ATOM 842 C C . LYS A 1 109 ? 12.251 12.900 -0.450 1.00 60.03 109 LYS A C 1
ATOM 844 O O . LYS A 1 109 ? 11.262 12.814 -1.176 1.00 60.03 109 LYS A O 1
ATOM 849 N N . GLY A 1 110 ? 12.551 11.994 0.479 1.00 62.34 110 GLY A N 1
ATOM 850 C CA . GLY A 1 11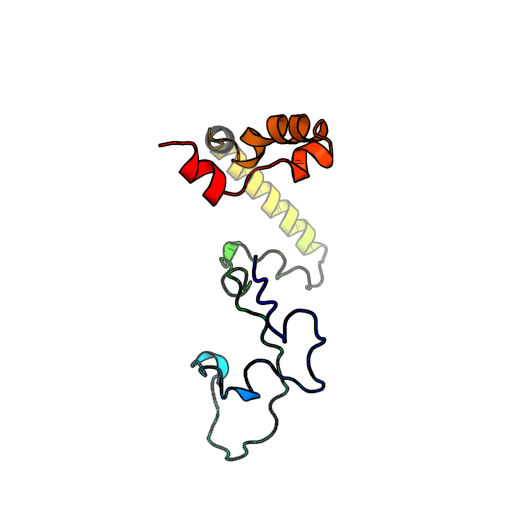0 ? 11.541 11.110 1.030 1.00 62.34 110 GLY A CA 1
ATOM 851 C C . GLY A 1 110 ? 10.443 11.992 1.603 1.00 62.34 110 GLY A C 1
ATOM 852 O O . GLY A 1 110 ? 10.719 13.046 2.172 1.00 62.34 110 GLY A O 1
ATOM 853 N N . THR A 1 111 ? 9.194 11.621 1.366 1.00 66.38 111 THR A N 1
ATOM 854 C CA . THR A 1 111 ? 8.052 12.368 1.878 1.00 66.38 111 THR A CA 1
ATOM 855 C C . THR A 1 111 ? 8.217 12.552 3.383 1.00 66.38 111 THR A C 1
ATOM 857 O O . THR A 1 111 ? 8.230 11.564 4.109 1.00 66.38 111 THR A O 1
ATOM 860 N N . ASP A 1 112 ? 8.284 13.799 3.858 1.00 66.81 112 ASP A N 1
ATOM 861 C CA . ASP A 1 112 ? 8.396 14.161 5.287 1.00 66.81 112 ASP A CA 1
ATOM 862 C C . ASP A 1 112 ? 7.204 13.682 6.148 1.00 66.81 112 ASP A C 1
ATOM 864 O O . ASP A 1 112 ? 7.062 14.039 7.316 1.00 66.81 112 ASP A O 1
ATOM 868 N N . LYS A 1 113 ? 6.296 12.900 5.559 1.00 78.00 113 LYS A N 1
ATOM 869 C CA . LYS A 1 113 ? 5.151 12.283 6.205 1.00 78.00 113 LYS A CA 1
ATOM 870 C C . LYS A 1 113 ? 5.504 10.817 6.467 1.00 78.00 113 LYS A C 1
ATOM 872 O O . LYS A 1 113 ? 5.559 10.053 5.501 1.00 78.00 113 LYS A O 1
ATOM 877 N N . PRO A 1 114 ? 5.739 10.421 7.729 1.00 82.81 114 PRO A N 1
ATOM 878 C CA . PRO A 1 114 ? 5.902 9.014 8.060 1.00 82.81 114 PRO A CA 1
ATOM 879 C C . PRO A 1 114 ? 4.633 8.237 7.700 1.00 82.81 114 PRO A C 1
ATOM 881 O O . PRO A 1 114 ? 3.548 8.813 7.553 1.00 82.81 114 PRO A O 1
ATOM 884 N N . ALA A 1 115 ? 4.745 6.919 7.559 1.00 86.44 115 ALA A N 1
ATOM 885 C CA . ALA A 1 115 ? 3.561 6.101 7.320 1.00 86.44 115 ALA A CA 1
ATOM 886 C C . ALA A 1 115 ? 2.609 6.196 8.527 1.00 86.44 115 ALA A C 1
ATOM 888 O O . ALA A 1 115 ? 3.046 6.314 9.674 1.00 86.44 115 ALA A O 1
ATOM 889 N N . ILE A 1 116 ? 1.293 6.140 8.294 1.00 86.81 116 ILE A N 1
ATOM 890 C CA . ILE A 1 116 ? 0.285 6.253 9.367 1.00 86.81 116 ILE A CA 1
ATOM 891 C C . ILE A 1 116 ? 0.554 5.215 10.466 1.00 86.81 116 ILE A C 1
ATOM 893 O O . ILE A 1 116 ? 0.518 5.541 11.646 1.00 86.81 116 ILE A O 1
ATOM 897 N N . GLU A 1 117 ? 0.941 3.999 10.088 1.00 88.44 117 GLU A N 1
ATOM 898 C CA . GLU A 1 117 ? 1.294 2.930 11.025 1.00 88.44 117 GLU A CA 1
ATOM 899 C C . GLU A 1 117 ? 2.448 3.300 11.965 1.00 88.44 117 GLU A C 1
ATOM 901 O O . GLU A 1 117 ? 2.426 2.925 13.134 1.00 88.44 117 GLU A O 1
ATOM 906 N N . GLU A 1 118 ? 3.438 4.067 11.497 1.00 90.25 118 GLU A N 1
ATOM 907 C CA . GLU A 1 118 ? 4.586 4.482 12.311 1.00 90.25 118 GLU A CA 1
ATOM 908 C C . GLU A 1 118 ? 4.187 5.409 13.451 1.00 90.25 118 GLU A C 1
ATOM 910 O O . GLU A 1 118 ? 4.741 5.292 14.543 1.00 90.25 118 GLU A O 1
ATOM 915 N N . HIS A 1 119 ? 3.168 6.244 13.236 1.00 90.94 119 HIS A N 1
ATOM 916 C CA . HIS A 1 119 ? 2.601 7.101 14.276 1.00 90.94 119 HIS A CA 1
ATOM 917 C C . HIS A 1 119 ? 1.988 6.278 15.418 1.00 90.94 119 HIS A C 1
ATOM 919 O O . HIS A 1 119 ? 2.022 6.696 16.573 1.00 90.94 119 HIS A O 1
ATOM 925 N N . PHE A 1 120 ? 1.458 5.090 15.111 1.00 94.12 120 PHE A N 1
ATOM 926 C CA . PHE A 1 120 ? 0.777 4.225 16.074 1.00 94.12 120 PHE A CA 1
ATOM 927 C C . PHE A 1 120 ? 1.647 3.078 16.607 1.00 94.12 120 PHE A C 1
ATOM 929 O O . PHE A 1 120 ? 1.193 2.349 17.487 1.00 94.12 120 PHE A O 1
ATOM 936 N N . LYS A 1 121 ? 2.895 2.906 16.140 1.00 95.06 121 LYS A N 1
ATOM 937 C CA . LYS A 1 121 ? 3.787 1.817 16.594 1.00 95.06 121 LYS A CA 1
ATOM 938 C C . LYS A 1 121 ? 4.017 1.841 18.109 1.00 95.06 121 LYS A C 1
ATOM 940 O O . LYS A 1 121 ? 3.949 0.791 18.746 1.00 95.06 121 LYS A O 1
ATOM 945 N N . ASP A 1 122 ? 4.259 3.018 18.689 1.00 94.56 122 ASP A N 1
ATOM 946 C CA . ASP A 1 122 ? 4.465 3.141 20.140 1.00 94.56 122 ASP A CA 1
ATOM 947 C C . ASP A 1 122 ? 3.164 2.917 20.925 1.00 94.56 122 ASP A C 1
ATOM 949 O O . ASP A 1 122 ? 3.142 2.155 21.890 1.00 94.56 122 ASP A O 1
ATOM 953 N N . LEU A 1 123 ? 2.049 3.477 20.444 1.00 94.56 123 LEU A N 1
ATOM 954 C CA . LEU A 1 123 ? 0.722 3.282 21.040 1.00 94.56 123 LEU A CA 1
ATOM 955 C C . LEU A 1 123 ? 0.295 1.805 21.018 1.00 94.56 123 LEU A C 1
ATOM 957 O O . LEU A 1 123 ? -0.222 1.290 22.006 1.00 94.56 123 LEU A O 1
ATOM 961 N N . LYS A 1 124 ? 0.592 1.080 19.935 1.00 94.06 124 LYS A N 1
ATOM 962 C CA . LYS A 1 124 ? 0.334 -0.363 19.824 1.00 94.06 124 LYS A CA 1
ATOM 963 C C . LYS A 1 124 ? 1.157 -1.183 20.822 1.00 94.06 124 LYS A C 1
ATOM 965 O O . LYS A 1 124 ? 0.670 -2.191 21.321 1.00 94.06 124 LYS A O 1
ATOM 970 N N . ARG A 1 125 ? 2.385 -0.761 21.137 1.00 94.56 125 ARG A N 1
ATOM 971 C CA . ARG A 1 125 ? 3.201 -1.401 22.181 1.00 94.56 125 ARG A CA 1
ATOM 972 C C . ARG A 1 125 ? 2.633 -1.139 23.576 1.00 94.56 125 ARG A C 1
ATOM 974 O O . ARG A 1 125 ? 2.639 -2.044 24.401 1.00 94.56 125 ARG A O 1
ATOM 981 N N . GLN A 1 126 ? 2.113 0.061 23.831 1.00 94.06 126 GLN A N 1
ATOM 982 C CA . GLN A 1 126 ? 1.434 0.383 25.094 1.00 94.06 126 GLN A CA 1
ATOM 983 C C . GLN A 1 126 ? 0.143 -0.436 25.274 1.00 94.06 126 GLN A C 1
ATOM 985 O O . GLN A 1 126 ? -0.139 -0.893 26.379 1.00 94.06 126 GLN A O 1
ATOM 990 N N . LEU A 1 127 ? -0.576 -0.719 24.180 1.00 92.69 127 LEU A N 1
ATOM 991 C CA . LEU A 1 127 ? -1.760 -1.591 24.159 1.00 92.69 127 LEU A CA 1
ATOM 992 C C . LEU A 1 127 ? -1.490 -3.040 24.608 1.00 92.69 127 LEU A C 1
ATOM 994 O O . LEU A 1 127 ? -2.427 -3.736 24.983 1.00 92.69 127 LEU A O 1
ATOM 998 N N . GLN A 1 128 ? -0.233 -3.501 24.615 1.00 94.00 128 GLN A N 1
ATOM 999 C CA . GLN A 1 128 ? 0.126 -4.839 25.101 1.00 94.00 128 GLN A CA 1
ATOM 1000 C C . GLN A 1 128 ? -0.089 -5.007 26.618 1.00 94.00 128 GLN A C 1
ATOM 1002 O O . GLN A 1 128 ? -0.190 -6.134 27.093 1.00 94.00 128 GLN A O 1
ATOM 1007 N N . GLY A 1 129 ? -0.125 -3.912 27.385 1.00 92.88 129 GLY A N 1
ATOM 1008 C CA . GLY A 1 129 ? -0.290 -3.959 28.841 1.00 92.88 129 GLY A CA 1
ATOM 1009 C C . GLY A 1 129 ? -1.730 -4.144 29.333 1.00 92.88 129 GLY A C 1
ATOM 1010 O O . GLY A 1 129 ? -1.909 -4.330 30.532 1.00 92.88 129 GLY A O 1
ATOM 1011 N N . LEU A 1 130 ? -2.731 -4.070 28.449 1.00 94.00 130 LEU A N 1
ATOM 1012 C CA . LEU A 1 130 ? -4.151 -4.213 28.797 1.00 94.00 130 LEU A CA 1
ATOM 1013 C C . LEU A 1 130 ? -4.520 -5.689 28.973 1.00 94.00 130 LEU A C 1
ATOM 1015 O O . LEU A 1 130 ? -4.131 -6.523 28.149 1.00 94.00 130 LEU A O 1
ATOM 1019 N N . SER A 1 131 ? -5.270 -6.006 30.029 1.00 93.31 131 SER A N 1
ATOM 1020 C CA . SER A 1 131 ? -5.772 -7.364 30.253 1.00 93.31 131 SER A CA 1
ATOM 1021 C C . SER A 1 131 ? -7.040 -7.633 29.441 1.00 93.31 131 SER A C 1
ATOM 1023 O O . SER A 1 131 ? -7.662 -6.713 28.914 1.00 93.31 131 SER A O 1
ATOM 1025 N N . GLU A 1 132 ? -7.430 -8.901 29.310 1.00 91.88 132 GLU A N 1
ATOM 1026 C CA . GLU A 1 132 ? -8.662 -9.284 28.603 1.00 91.88 132 GLU A CA 1
ATOM 1027 C C . GLU A 1 132 ? -9.908 -8.680 29.273 1.00 91.88 132 GLU A C 1
ATOM 1029 O O . GLU A 1 132 ? -10.824 -8.243 28.583 1.00 91.88 132 GLU A O 1
ATOM 1034 N N . GLU A 1 133 ? -9.896 -8.525 30.601 1.00 92.44 133 GLU A N 1
ATOM 1035 C CA . GLU A 1 133 ? -10.976 -7.852 31.327 1.00 92.44 133 GLU A CA 1
ATOM 1036 C C . GLU A 1 133 ? -11.110 -6.368 30.950 1.00 92.44 133 GLU A C 1
ATOM 1038 O O . GLU A 1 133 ? -12.228 -5.861 30.859 1.00 92.44 133 GLU A O 1
ATOM 1043 N N . ASP A 1 134 ? -9.994 -5.672 30.694 1.00 92.31 134 ASP A N 1
ATOM 1044 C CA . ASP A 1 134 ? -10.019 -4.281 30.221 1.00 92.31 134 ASP A CA 1
ATOM 1045 C C . ASP A 1 134 ? -10.597 -4.183 28.799 1.00 92.31 134 ASP A C 1
ATOM 1047 O O . ASP A 1 134 ? -11.249 -3.192 28.462 1.00 92.31 134 ASP A O 1
ATOM 1051 N N . TRP A 1 135 ? -10.387 -5.211 27.968 1.00 92.75 135 TRP A N 1
ATOM 1052 C CA . TRP A 1 135 ? -10.987 -5.309 26.634 1.00 92.75 135 TRP A CA 1
ATOM 1053 C C . TRP A 1 135 ? -12.496 -5.561 26.696 1.00 92.75 135 TRP A C 1
ATOM 1055 O O . TRP A 1 135 ? -13.245 -4.946 25.935 1.00 92.75 135 TRP A O 1
ATOM 1065 N N . ASP A 1 136 ? -12.949 -6.402 27.625 1.00 92.25 136 ASP A N 1
ATOM 1066 C CA . ASP A 1 136 ? -14.373 -6.682 27.844 1.00 92.25 136 ASP A CA 1
ATOM 1067 C C . ASP A 1 136 ? -15.123 -5.491 28.460 1.00 92.25 136 ASP A C 1
ATOM 1069 O O . ASP A 1 136 ? -16.330 -5.334 28.265 1.00 92.25 136 ASP A O 1
ATOM 1073 N N . ALA A 1 137 ? -14.416 -4.630 29.196 1.00 91.19 137 ALA A N 1
ATOM 1074 C CA . ALA A 1 137 ? -14.976 -3.442 29.831 1.00 91.19 137 ALA A CA 1
ATOM 1075 C C . ALA A 1 137 ? -15.162 -2.246 28.876 1.00 91.19 137 ALA A C 1
ATOM 1077 O O . ALA A 1 137 ? -15.662 -1.201 29.306 1.00 91.19 137 ALA A O 1
ATOM 1078 N N . ILE A 1 138 ? -14.777 -2.362 27.598 1.00 90.38 138 ILE A N 1
ATOM 1079 C CA . ILE A 1 138 ? -14.963 -1.292 26.611 1.00 90.38 138 ILE A CA 1
ATOM 1080 C C . ILE A 1 138 ? -16.473 -1.079 26.374 1.00 90.38 138 ILE A C 1
ATOM 1082 O O . ILE A 1 138 ? -17.156 -1.995 25.915 1.00 90.38 138 ILE A O 1
ATOM 1086 N N . PRO A 1 139 ? -17.021 0.119 26.657 1.00 91.19 139 PRO A N 1
ATOM 1087 C CA . PRO A 1 139 ? -18.449 0.380 26.515 1.00 91.19 139 PRO A CA 1
ATOM 1088 C C . PRO A 1 139 ? -18.875 0.462 25.046 1.00 91.19 139 PRO A C 1
ATOM 1090 O O . PRO A 1 139 ? -18.146 0.955 24.182 1.00 91.19 139 PRO A O 1
ATOM 1093 N N . ASP A 1 140 ? -20.114 0.056 24.778 1.00 88.19 140 ASP A N 1
ATOM 1094 C CA . ASP A 1 140 ? -20.710 0.165 23.449 1.00 88.19 140 ASP A CA 1
ATOM 1095 C C . ASP A 1 140 ? -20.906 1.629 23.026 1.00 88.19 140 ASP A C 1
ATOM 1097 O O . ASP A 1 140 ? -21.239 2.505 23.829 1.00 88.19 140 ASP A O 1
ATOM 1101 N N . ALA A 1 141 ? -20.820 1.883 21.717 1.00 86.50 141 ALA A N 1
ATOM 1102 C CA . ALA A 1 141 ? -20.989 3.221 21.142 1.00 86.50 141 ALA A CA 1
ATOM 1103 C C . ALA A 1 141 ? -22.324 3.897 21.526 1.00 86.50 141 ALA A C 1
ATOM 1105 O O . ALA A 1 141 ? -22.384 5.118 21.659 1.00 86.50 141 ALA A O 1
ATOM 1106 N N . ALA A 1 142 ? -23.387 3.111 21.737 1.00 81.56 142 ALA A N 1
ATOM 1107 C CA . ALA A 1 142 ? -24.682 3.618 22.188 1.00 81.56 142 ALA A CA 1
ATOM 1108 C C . ALA A 1 142 ? -24.650 4.105 23.649 1.00 81.56 142 ALA A C 1
ATOM 1110 O O . ALA A 1 142 ? -25.232 5.142 23.955 1.00 81.56 142 ALA A O 1
ATOM 1111 N N . GLN A 1 143 ? -23.930 3.403 24.529 1.00 81.12 143 GLN A N 1
ATOM 1112 C CA . GLN A 1 143 ? -23.784 3.784 25.938 1.00 81.12 143 GLN A CA 1
ATOM 1113 C C . GLN A 1 143 ? -22.919 5.044 26.083 1.00 81.12 143 GLN A C 1
ATOM 1115 O O . GLN A 1 143 ? -23.226 5.923 26.885 1.00 81.12 143 GLN A O 1
ATOM 1120 N N . LEU A 1 144 ? -21.885 5.186 25.247 1.00 82.00 144 LEU A N 1
ATOM 1121 C CA . LEU A 1 144 ? -21.062 6.399 25.195 1.00 82.00 144 LEU A CA 1
ATOM 1122 C C . LEU A 1 144 ? -21.877 7.638 24.793 1.00 82.00 144 LEU A C 1
ATOM 1124 O O . LEU A 1 144 ? -21.731 8.691 25.411 1.00 82.00 144 LEU A O 1
ATOM 1128 N N . ALA A 1 145 ? -22.765 7.514 23.802 1.00 79.88 145 ALA A N 1
ATOM 1129 C CA . ALA A 1 145 ? -23.604 8.621 23.341 1.00 79.88 145 ALA A CA 1
ATOM 1130 C C . ALA A 1 145 ? -24.658 9.060 24.376 1.00 79.88 145 ALA A C 1
ATOM 1132 O O . ALA A 1 145 ? -25.020 10.233 24.418 1.00 79.88 145 ALA A O 1
ATOM 1133 N N . GLU A 1 146 ? -25.129 8.141 25.220 1.00 72.19 146 GLU A N 1
ATOM 1134 C CA . GLU A 1 146 ? -26.136 8.418 26.252 1.00 72.19 146 GLU A CA 1
ATOM 1135 C C . GLU A 1 146 ? -25.541 9.120 27.486 1.00 72.19 146 GLU A C 1
ATOM 1137 O O . GLU A 1 146 ? -26.210 9.924 28.127 1.00 72.19 146 GLU A O 1
ATOM 1142 N N . THR A 1 147 ? -24.260 8.883 27.785 1.00 63.34 147 THR A N 1
ATOM 1143 C CA . THR A 1 147 ? -23.539 9.530 28.903 1.00 63.34 147 THR A CA 1
ATOM 1144 C C . THR A 1 147 ? -22.946 10.907 28.578 1.00 63.34 147 THR A C 1
ATOM 1146 O O . THR A 1 147 ? -22.477 11.597 29.482 1.00 63.34 147 THR A O 1
ATOM 1149 N N . ALA A 1 148 ? -22.947 11.315 27.305 1.00 57.56 148 ALA A N 1
ATOM 1150 C CA . ALA A 1 148 ? -22.328 12.556 26.829 1.00 57.56 148 ALA A CA 1
ATOM 1151 C C . ALA A 1 148 ? -23.309 13.740 26.685 1.00 57.56 148 ALA A C 1
ATOM 1153 O O . ALA A 1 148 ? -22.938 14.761 26.098 1.00 57.56 148 ALA A O 1
ATOM 1154 N N . CYS A 1 149 ? -24.540 13.614 27.197 1.00 46.09 149 CYS A N 1
ATOM 1155 C CA . CYS A 1 149 ? -25.592 14.629 27.107 1.00 46.09 149 CYS A CA 1
ATOM 1156 C C . CYS A 1 149 ? -26.013 15.172 28.478 1.00 46.09 149 CYS A C 1
ATOM 1158 O O . CYS A 1 149 ? -26.058 14.380 29.445 1.00 46.09 149 CYS A O 1
#

pLDDT: mean 74.83, std 16.52, range [36.28, 95.81]